Protein AF-A0A7R9MPM2-F1 (afdb_monomer)

Nearest PDB structures (foldseek):
  2uvk-assembly1_A  TM=5.785E-01  e=3.284E-01  Escherichia coli BL21
  4aez-assembly2_D  TM=4.861E-01  e=4.607E-01  Schizosaccharomyces pombe
  9dtg-assembly1_B  TM=5.559E-01  e=9.068E-01  Homo sapiens
  4aez-assembly1_A  TM=4.771E-01  e=9.068E-01  Schizosaccharomyces pombe
  6wb9-assembly1_1  TM=2.998E-01  e=2.772E-01  Saccharomyces cerevisiae W303

Sequence (172 aa):
LQGQGVQVLVGATLVAKNSLNIDISAKRVYWVDRETVNQLVSIGYDGSGRTLHLSSLSLFTDSPLSATHIFGDYIYWTDNRNDSILRVNMRDTSEAPAVEVVVQSGVDINAMNIYHKSVQPMATNKCVHHLCPQLRGNTRAVVYRSTHGMGITVCLRVSRRRSIDVQCFGKI

Organism: NCBI:txid334625

Mean predicted aligned error: 12.3 Å

pLDDT: mean 71.49, std 17.26, range [38.97, 93.94]

Solvent-accessible surface area (backbone atoms only — not comparable to full-atom values): 10559 Å² total; per-residue (Å²): 102,81,84,72,87,84,73,86,64,68,95,64,87,74,60,38,72,55,27,72,34,77,41,80,88,80,43,30,40,33,36,43,44,56,78,81,54,39,27,39,33,32,27,34,80,87,44,44,78,76,42,82,50,45,70,71,34,82,80,62,61,92,57,78,58,35,29,42,46,72,60,91,61,30,43,35,34,36,35,66,91,70,15,27,34,36,33,34,55,48,80,50,82,57,98,73,60,70,74,42,81,77,39,81,66,84,48,80,56,79,72,79,83,86,91,52,66,83,87,55,62,83,42,82,40,77,43,80,81,58,72,78,80,87,68,80,67,98,55,70,71,56,75,48,73,46,94,81,72,59,22,43,48,40,43,44,44,73,46,98,81,80,46,79,48,63,74,39,57,19,45,65

Radius of gyration: 19.45 Å; Cα contacts (8 Å, |Δi|>4): 310; chains: 1; bounding box: 51×45×38 Å

InterPro domains:
  IPR000033 LDLR class B repeat [SM00135] (7-50)
  IPR000033 LDLR class B repeat [SM00135] (54-95)
  IPR011042 Six-bladed beta-propeller, TolB-like [G3DSA:2.120.10.30] (1-153)

Foldseek 3Di:
DQPPPDDDLDPDDALFQQFWEAQPVVQKIWGQRPPPQRWIWIAHVVSDDIDTQDGNPPVPPPPSQWHWYDDDQKIWIADQVQRFIKIFGSNDPDPDTDIDTPDRHVDGDRDDDDDDCNSVDADPFPCPVCPPPVPPDDADADWADDPPQWTWGFGFGCDPVRDTRGRGTGTD

Secondary structure (DSSP, 8-state):
--S-S---S--S----TT--EEETTTTEEEEEETTTS-EEEEEETTS---EEEE---TTS-S-TT--EEEETTEEEEEETTTTEEEEEETT--SSSPPPEEEEE-SS---------GGGS-----TTTT---TT--SS----EE--TTS--EEEEEEE-TTS-EEEEEEEE-

Structure (mmCIF, N/CA/C/O backbone):
data_AF-A0A7R9MPM2-F1
#
_entry.id   AF-A0A7R9MPM2-F1
#
loop_
_atom_site.group_PDB
_atom_site.id
_atom_site.type_symbol
_atom_site.label_atom_id
_atom_site.label_alt_id
_atom_site.label_comp_id
_atom_site.label_asym_id
_atom_site.label_entity_id
_atom_site.label_seq_id
_atom_site.pdbx_PDB_ins_code
_atom_site.Cartn_x
_atom_site.Cartn_y
_atom_site.Cartn_z
_atom_site.occupancy
_atom_site.B_iso_or_equiv
_atom_site.auth_seq_id
_atom_site.auth_comp_id
_atom_site.auth_asym_id
_atom_site.auth_atom_id
_atom_site.pdbx_PDB_model_num
ATOM 1 N N . LEU A 1 1 ? -19.892 8.880 4.049 1.00 53.19 1 LEU A N 1
ATOM 2 C CA . LEU A 1 1 ? -18.977 9.468 5.054 1.00 53.19 1 LEU A CA 1
ATOM 3 C C . LEU A 1 1 ? -19.414 10.915 5.252 1.00 53.19 1 LEU A C 1
ATOM 5 O O . LEU A 1 1 ? -19.538 11.597 4.248 1.00 53.19 1 LEU A O 1
ATOM 9 N N . GLN A 1 2 ? -19.750 11.342 6.474 1.00 48.88 2 GLN A N 1
ATOM 10 C CA . GLN A 1 2 ? -20.229 12.713 6.761 1.00 48.88 2 GLN A CA 1
ATOM 11 C C . GLN A 1 2 ? -19.120 13.643 7.292 1.00 48.88 2 GLN A C 1
ATOM 13 O O . GLN A 1 2 ? -19.392 14.783 7.643 1.00 48.88 2 GLN A O 1
ATOM 18 N N . GLY A 1 3 ? -17.877 13.156 7.396 1.00 59.72 3 GLY A N 1
ATOM 19 C CA . GLY A 1 3 ? -16.748 13.939 7.917 1.00 59.72 3 GLY A CA 1
ATOM 20 C C . GLY A 1 3 ? -16.783 14.208 9.429 1.00 59.72 3 GLY A C 1
ATOM 21 O O . GLY A 1 3 ? -15.952 14.958 9.922 1.00 59.72 3 GLY A O 1
ATOM 22 N N . GLN A 1 4 ? -17.718 13.606 10.170 1.00 67.12 4 GLN A N 1
ATOM 23 C CA . GLN A 1 4 ? -17.776 13.658 11.635 1.00 67.12 4 GLN A CA 1
ATOM 24 C C . GLN A 1 4 ? -16.969 12.505 12.255 1.00 67.12 4 GLN A C 1
ATOM 26 O O . GLN A 1 4 ? -16.897 11.428 11.663 1.00 67.12 4 GLN A O 1
ATOM 31 N N . GLY A 1 5 ? -16.395 12.720 13.446 1.00 73.75 5 GLY A N 1
ATOM 32 C CA . GLY A 1 5 ? -15.632 11.692 14.172 1.00 73.75 5 GLY A CA 1
ATOM 33 C C . GLY A 1 5 ? -14.226 11.442 13.616 1.00 73.75 5 GLY A C 1
ATOM 34 O O . GLY A 1 5 ? -13.782 10.300 13.565 1.00 73.75 5 GLY A O 1
ATOM 35 N N . VAL A 1 6 ? -13.542 12.493 13.153 1.00 80.38 6 VAL A N 1
ATOM 36 C CA . VAL A 1 6 ? -12.158 12.395 12.666 1.00 80.38 6 VAL A CA 1
ATOM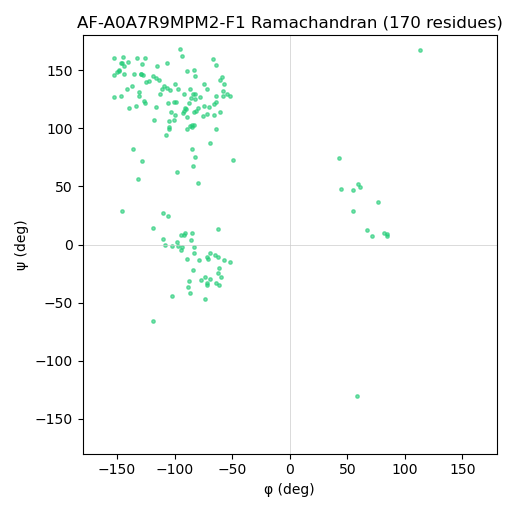 37 C C . VAL A 1 6 ? -11.231 11.995 13.814 1.00 80.38 6 VAL A C 1
ATOM 39 O O . VAL A 1 6 ? -11.217 12.635 14.862 1.00 80.38 6 VAL A O 1
ATOM 42 N N . GLN A 1 7 ? -10.441 10.952 13.580 1.00 84.25 7 GLN A N 1
ATOM 43 C CA . GLN A 1 7 ? -9.489 10.378 14.523 1.00 84.25 7 GLN A CA 1
ATOM 44 C C . GLN A 1 7 ? -8.099 10.338 13.885 1.00 84.25 7 GLN A C 1
ATOM 46 O O . GLN A 1 7 ? -7.955 10.001 12.708 1.00 84.25 7 GLN A O 1
ATOM 51 N N . VAL A 1 8 ? -7.070 10.643 14.676 1.00 84.56 8 VAL A N 1
ATOM 52 C CA . VAL A 1 8 ? -5.674 10.431 14.282 1.00 84.56 8 VAL A CA 1
ATOM 53 C C . VAL A 1 8 ? -5.336 8.955 14.484 1.00 84.56 8 VAL A C 1
ATOM 55 O O . VAL A 1 8 ? -5.383 8.462 15.606 1.00 84.56 8 VAL A O 1
ATOM 58 N N . LEU A 1 9 ? -5.006 8.250 13.398 1.00 83.56 9 LEU A N 1
ATOM 59 C CA . LEU A 1 9 ? -4.564 6.847 13.453 1.00 83.56 9 LEU A CA 1
ATOM 60 C C . LEU A 1 9 ? -3.053 6.715 13.664 1.00 83.56 9 LEU A C 1
ATOM 62 O O . LEU A 1 9 ? -2.594 5.759 14.278 1.00 83.56 9 LEU A O 1
ATOM 66 N N . VAL A 1 10 ? -2.276 7.675 13.160 1.00 81.00 10 VAL A N 1
ATOM 67 C CA . VAL A 1 10 ? -0.818 7.716 13.298 1.00 81.00 10 VAL A CA 1
ATOM 68 C C . VAL A 1 10 ? -0.415 9.162 13.566 1.00 81.00 10 VAL A C 1
ATOM 70 O O . VAL A 1 10 ? -0.678 10.035 12.745 1.00 81.00 10 VAL A O 1
ATOM 73 N N . GLY A 1 11 ? 0.186 9.418 14.732 1.00 70.31 11 GLY A N 1
ATOM 74 C CA . GLY A 1 11 ? 0.595 10.759 15.179 1.00 70.31 11 GLY A CA 1
ATOM 75 C C . GLY A 1 11 ? 2.021 11.168 14.790 1.00 70.31 11 GLY A C 1
ATOM 76 O O . GLY A 1 11 ? 2.520 12.160 15.309 1.00 70.31 11 GLY A O 1
ATOM 77 N N . ALA A 1 12 ? 2.689 10.394 13.932 1.00 66.88 12 ALA A N 1
ATOM 78 C CA . ALA A 1 12 ? 4.048 10.665 13.458 1.00 66.88 12 ALA A CA 1
ATOM 79 C C . ALA A 1 12 ? 4.044 11.449 12.134 1.00 66.88 12 ALA A C 1
ATOM 81 O O . ALA A 1 12 ? 3.036 11.475 11.419 1.00 66.88 12 ALA A O 1
ATOM 82 N N . THR A 1 13 ? 5.180 12.061 11.789 1.00 62.38 13 THR A N 1
ATOM 83 C CA . THR A 1 13 ? 5.371 12.786 10.526 1.00 62.38 13 THR A CA 1
ATOM 84 C C . THR A 1 13 ? 5.400 11.810 9.352 1.00 62.38 13 THR A C 1
ATOM 86 O O . THR A 1 13 ? 6.441 11.349 8.906 1.00 62.38 13 THR A O 1
ATOM 89 N N . LEU A 1 14 ? 4.231 11.492 8.804 1.00 64.38 14 LEU A N 1
ATOM 90 C CA . LEU A 1 14 ? 4.151 10.625 7.635 1.00 64.38 14 LEU A CA 1
ATOM 91 C C . LEU A 1 14 ? 4.569 11.378 6.367 1.00 64.38 14 LEU A C 1
ATOM 93 O O . LEU A 1 14 ? 3.817 12.197 5.833 1.00 64.38 14 LEU A O 1
ATOM 97 N N . VAL A 1 15 ? 5.721 11.016 5.801 1.00 62.03 15 VAL A N 1
ATOM 98 C CA . VAL A 1 15 ? 6.114 11.396 4.431 1.00 62.03 15 VAL A CA 1
ATOM 99 C C . VAL A 1 15 ? 5.414 10.466 3.420 1.00 62.03 15 VAL A C 1
ATOM 101 O O . VAL A 1 15 ? 6.035 9.811 2.591 1.00 62.03 15 VAL A O 1
ATOM 104 N N . ALA A 1 16 ? 4.085 10.358 3.526 1.00 57.50 16 ALA A N 1
ATOM 105 C CA . ALA A 1 16 ? 3.254 9.389 2.799 1.00 57.50 16 ALA A CA 1
ATOM 106 C C . ALA A 1 16 ? 2.438 10.017 1.654 1.00 57.50 16 ALA A C 1
ATOM 108 O O . ALA A 1 16 ? 1.382 9.502 1.272 1.00 57.50 16 ALA A O 1
ATOM 109 N N . LYS A 1 17 ? 2.882 11.156 1.102 1.00 54.84 17 LYS A N 1
ATOM 110 C CA . LYS A 1 17 ? 2.212 11.750 -0.063 1.00 54.84 17 LYS A CA 1
ATOM 111 C C . LYS A 1 17 ? 2.282 10.722 -1.203 1.00 54.84 17 LYS A C 1
ATOM 113 O O . LYS A 1 17 ? 3.370 10.395 -1.652 1.00 54.84 17 LYS A O 1
ATOM 118 N N . ASN A 1 1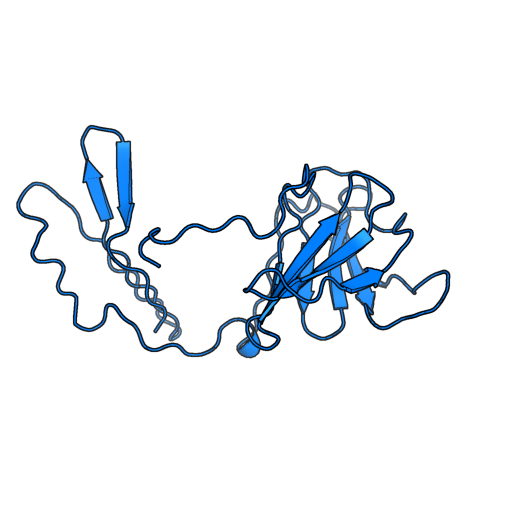8 ? 1.126 10.192 -1.611 1.00 63.62 18 ASN A N 1
ATOM 119 C CA . ASN A 1 18 ? 0.922 9.199 -2.685 1.00 63.62 18 ASN A CA 1
ATOM 120 C C . ASN A 1 18 ? 1.099 7.705 -2.328 1.00 63.62 18 ASN A C 1
ATOM 122 O O . ASN A 1 18 ? 0.998 6.864 -3.223 1.00 63.62 18 ASN A O 1
ATOM 126 N N . SER A 1 19 ? 1.282 7.341 -1.047 1.00 70.44 19 SER A N 1
ATOM 127 C CA . SER A 1 19 ? 1.482 5.932 -0.646 1.00 70.44 19 SER A CA 1
ATOM 128 C C . SER A 1 19 ? 0.337 5.268 0.139 1.00 70.44 19 SER A C 1
ATOM 130 O O . SER A 1 19 ? 0.478 4.122 0.558 1.00 70.44 19 SER A O 1
ATOM 132 N N . LEU A 1 20 ? -0.803 5.943 0.343 1.00 85.56 20 LEU A N 1
ATOM 133 C CA . LEU A 1 20 ? -1.885 5.430 1.194 1.00 85.56 20 LEU A CA 1
ATOM 134 C C . LEU A 1 20 ? -2.803 4.436 0.466 1.00 85.56 20 LEU A C 1
ATOM 136 O O . LEU A 1 20 ? -3.421 4.766 -0.544 1.00 85.56 20 LEU A O 1
ATOM 140 N N . ASN A 1 21 ? -2.958 3.250 1.047 1.00 87.56 21 A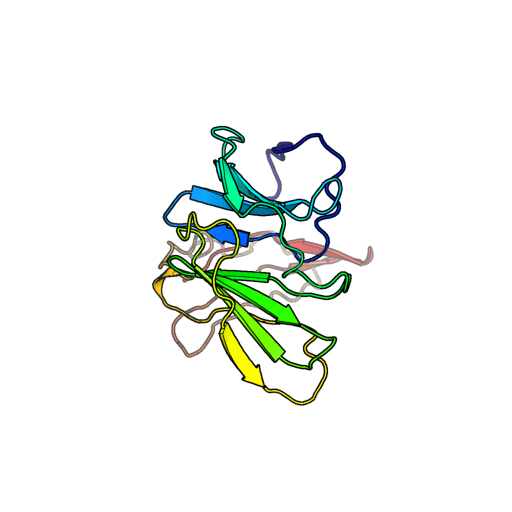SN A N 1
ATOM 141 C CA . ASN A 1 21 ? -3.757 2.151 0.520 1.00 87.56 21 ASN A CA 1
ATOM 142 C C . ASN A 1 21 ? -4.727 1.601 1.561 1.00 87.56 21 ASN A C 1
ATOM 144 O O . ASN A 1 21 ? -4.433 1.580 2.754 1.00 87.56 21 ASN A O 1
ATOM 148 N N . ILE A 1 22 ? -5.894 1.142 1.111 1.00 89.12 22 ILE A N 1
ATOM 149 C CA . ILE A 1 22 ? -6.958 0.641 1.984 1.00 89.12 22 ILE A CA 1
ATOM 150 C C . ILE A 1 22 ? -7.347 -0.763 1.535 1.00 89.12 22 ILE A C 1
ATOM 152 O O . ILE A 1 22 ? -7.811 -0.950 0.412 1.00 89.12 22 ILE A O 1
ATOM 156 N N . ASP A 1 23 ? -7.234 -1.727 2.443 1.00 8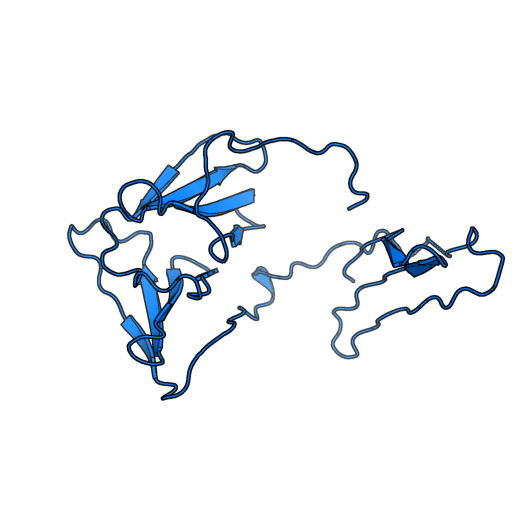7.31 23 ASP A N 1
ATOM 157 C CA . ASP A 1 23 ? -7.821 -3.053 2.285 1.00 87.31 23 ASP A CA 1
ATOM 158 C C . ASP A 1 23 ? -9.128 -3.115 3.080 1.00 87.31 23 ASP A C 1
ATOM 160 O O . ASP A 1 23 ? -9.140 -3.058 4.314 1.00 87.31 23 ASP A O 1
ATOM 164 N N . ILE A 1 24 ? -10.244 -3.198 2.355 1.00 85.25 24 ILE A N 1
ATOM 165 C CA . ILE A 1 24 ? -11.592 -3.264 2.931 1.00 85.25 24 ILE A CA 1
ATOM 166 C C . ILE A 1 24 ? -11.839 -4.626 3.590 1.00 85.25 24 ILE A C 1
ATOM 168 O O . ILE A 1 24 ? -12.522 -4.698 4.611 1.00 85.25 24 ILE A O 1
ATOM 172 N N . SER A 1 25 ? -11.279 -5.697 3.025 1.00 84.12 25 SER A N 1
ATOM 173 C CA . SER A 1 25 ? -11.480 -7.064 3.504 1.00 84.12 25 SER A CA 1
ATOM 174 C C . SER A 1 25 ? -10.723 -7.315 4.806 1.00 84.12 25 SER A C 1
ATOM 176 O O . SER A 1 25 ? -11.316 -7.776 5.781 1.00 84.12 25 SER A O 1
ATOM 178 N N . ALA A 1 26 ? -9.453 -6.908 4.862 1.00 87.19 26 ALA A N 1
ATOM 179 C CA . ALA A 1 26 ? -8.626 -7.013 6.059 1.00 87.19 26 ALA A CA 1
ATOM 180 C C . ALA A 1 26 ? -8.918 -5.911 7.094 1.00 87.19 26 ALA A C 1
ATOM 182 O O . ALA A 1 26 ? -8.478 -6.023 8.236 1.00 87.19 26 ALA A O 1
ATOM 183 N N . LYS A 1 27 ? -9.651 -4.849 6.716 1.00 90.81 27 LYS A N 1
ATOM 184 C CA . LYS A 1 27 ? -9.874 -3.628 7.518 1.00 90.81 27 LYS A CA 1
ATOM 185 C C . LYS A 1 27 ? -8.564 -2.972 7.957 1.00 90.81 27 LYS A C 1
ATOM 187 O O . LYS A 1 27 ? -8.379 -2.618 9.126 1.00 90.81 27 LYS A O 1
ATOM 192 N N . ARG A 1 28 ? -7.645 -2.824 7.002 1.00 92.06 28 ARG A N 1
ATOM 193 C CA . ARG A 1 28 ? -6.307 -2.278 7.241 1.00 92.06 28 ARG A CA 1
ATOM 194 C C . ARG A 1 28 ? -5.974 -1.143 6.292 1.00 92.06 28 ARG A C 1
ATOM 196 O O . ARG A 1 28 ? -6.385 -1.133 5.132 1.00 92.06 28 ARG A O 1
ATOM 203 N N . VAL A 1 29 ? -5.221 -0.185 6.811 1.00 91.38 29 VAL A N 1
ATOM 204 C CA . VAL A 1 29 ? -4.610 0.903 6.052 1.00 91.38 29 VAL A CA 1
ATOM 205 C C . VAL A 1 29 ? -3.133 0.585 5.906 1.00 91.38 29 VAL A C 1
ATOM 207 O O . VAL A 1 29 ? -2.486 0.229 6.886 1.00 91.38 29 VAL A O 1
ATOM 210 N N . TYR A 1 30 ? -2.612 0.712 4.696 1.00 89.38 30 TYR A N 1
ATOM 211 C CA . TYR A 1 30 ? -1.222 0.457 4.353 1.00 89.38 30 TYR A CA 1
ATOM 212 C C . TYR A 1 30 ? -0.582 1.731 3.821 1.00 89.38 30 TYR A C 1
ATOM 214 O O . TYR A 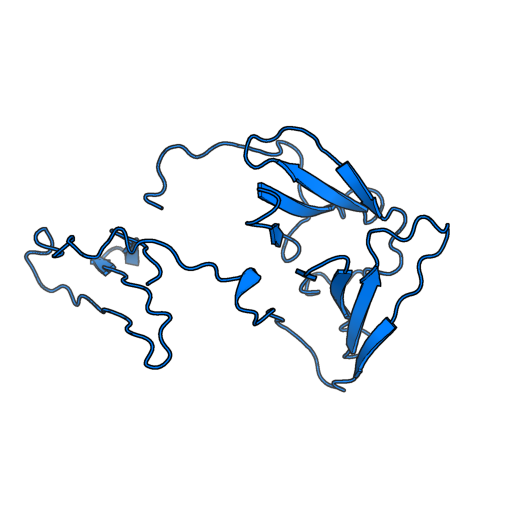1 30 ? -1.239 2.519 3.140 1.00 89.38 30 TYR A O 1
ATOM 222 N N . TRP A 1 31 ? 0.696 1.927 4.114 1.00 86.06 31 TRP A N 1
ATOM 223 C CA . TRP A 1 31 ? 1.476 3.009 3.531 1.00 86.06 31 TRP A CA 1
ATOM 224 C C . TRP A 1 31 ? 2.955 2.658 3.479 1.00 86.06 31 TRP A C 1
ATOM 226 O O . TRP A 1 31 ? 3.435 1.780 4.197 1.00 86.06 31 TRP A O 1
ATOM 236 N N . VAL A 1 32 ? 3.673 3.377 2.621 1.00 81.88 32 VAL A N 1
ATOM 237 C CA . VAL A 1 32 ? 5.135 3.362 2.612 1.00 81.88 32 VAL A CA 1
ATOM 238 C C . VAL A 1 32 ? 5.627 4.475 3.530 1.00 81.88 32 VAL A C 1
ATOM 240 O O . VAL A 1 32 ? 5.341 5.649 3.284 1.00 81.88 32 VAL A O 1
ATOM 243 N N . ASP A 1 33 ? 6.331 4.095 4.590 1.00 78.94 33 ASP A N 1
ATOM 244 C CA . ASP A 1 33 ? 6.968 4.980 5.561 1.00 78.94 33 ASP A CA 1
ATOM 245 C C . ASP A 1 33 ? 8.365 5.373 5.058 1.00 78.94 33 ASP A C 1
ATOM 247 O O . ASP A 1 33 ? 9.303 4.571 5.089 1.00 78.94 33 ASP A O 1
ATOM 251 N N . ARG A 1 34 ? 8.471 6.594 4.518 1.00 70.50 34 ARG A N 1
ATOM 252 C CA . ARG A 1 34 ? 9.685 7.123 3.873 1.00 70.50 34 ARG A CA 1
ATOM 253 C C . ARG A 1 34 ? 10.594 7.923 4.816 1.00 70.50 34 ARG A C 1
ATOM 255 O O . ARG A 1 34 ? 11.636 8.388 4.376 1.00 70.50 34 ARG A O 1
ATOM 262 N N . GLU A 1 35 ? 10.220 8.116 6.084 1.00 63.62 35 GLU A N 1
ATOM 263 C CA . GLU A 1 35 ? 11.017 8.929 7.024 1.00 63.62 35 GLU A CA 1
ATOM 264 C C . GLU A 1 35 ? 12.301 8.209 7.473 1.00 63.62 35 GLU A C 1
ATOM 266 O O . GLU A 1 35 ? 13.296 8.857 7.784 1.00 63.62 35 GLU A O 1
ATOM 271 N N . THR A 1 36 ? 12.300 6.872 7.486 1.00 60.28 36 THR A N 1
ATOM 272 C CA . THR A 1 36 ? 13.386 6.075 8.080 1.00 60.28 36 THR A CA 1
ATOM 273 C C . THR A 1 36 ? 14.099 5.165 7.078 1.00 60.28 36 THR A C 1
ATOM 275 O O . THR A 1 36 ? 15.282 5.360 6.823 1.00 60.28 36 THR A O 1
ATOM 278 N N . VAL A 1 37 ? 13.419 4.153 6.520 1.00 60.16 37 VAL A N 1
ATOM 279 C CA . VAL A 1 37 ? 14.070 3.091 5.714 1.00 60.16 37 VAL A CA 1
ATOM 280 C C . VAL A 1 37 ? 13.188 2.594 4.554 1.00 60.16 37 VAL A C 1
ATOM 282 O O . VAL A 1 37 ? 13.277 1.426 4.183 1.00 60.16 37 VAL A O 1
ATOM 285 N N . ASN A 1 38 ? 12.301 3.442 4.011 1.00 74.94 38 ASN A N 1
ATOM 286 C CA . ASN A 1 38 ? 11.281 3.063 3.017 1.00 74.94 38 ASN A CA 1
ATOM 287 C C . ASN A 1 38 ? 10.613 1.730 3.394 1.00 74.94 38 ASN A C 1
ATOM 289 O O . ASN A 1 38 ? 10.932 0.688 2.835 1.00 74.94 38 ASN A O 1
ATOM 293 N N . GLN A 1 39 ? 9.733 1.734 4.392 1.00 81.31 39 GLN A N 1
ATOM 294 C CA . GLN A 1 39 ? 9.113 0.507 4.903 1.00 81.31 39 GLN A CA 1
ATOM 295 C C . GLN A 1 39 ? 7.657 0.399 4.475 1.00 81.31 39 GLN A C 1
ATOM 297 O O . GLN A 1 39 ? 6.901 1.358 4.620 1.00 81.31 39 GLN A O 1
ATOM 302 N N . LEU A 1 40 ? 7.228 -0.776 4.011 1.00 86.44 40 LEU A N 1
ATOM 303 C CA . LEU A 1 40 ? 5.805 -1.037 3.819 1.00 86.44 40 LEU A CA 1
ATOM 304 C C . LEU A 1 40 ? 5.196 -1.463 5.149 1.00 86.44 40 LEU A C 1
ATOM 306 O O . LEU A 1 40 ? 5.494 -2.539 5.672 1.00 86.44 40 LEU A O 1
ATOM 310 N N . VAL A 1 41 ? 4.314 -0.627 5.677 1.00 88.44 41 VAL A N 1
ATOM 311 C CA . VAL A 1 41 ? 3.670 -0.841 6.969 1.00 88.44 41 VAL A CA 1
ATOM 312 C C . VAL A 1 41 ? 2.158 -0.780 6.836 1.00 88.44 41 VAL A C 1
ATOM 314 O O . VAL A 1 41 ? 1.606 -0.262 5.866 1.00 88.44 41 VAL A O 1
ATOM 317 N N . SER A 1 42 ? 1.473 -1.337 7.827 1.00 91.81 42 SER A N 1
ATOM 318 C CA . SER A 1 42 ? 0.017 -1.300 7.898 1.00 91.81 42 SER A CA 1
ATOM 319 C C . SER A 1 42 ? -0.488 -1.183 9.321 1.00 91.81 42 SER A C 1
ATOM 321 O O . SER A 1 42 ? 0.227 -1.531 10.258 1.00 91.81 42 SER A O 1
ATOM 323 N N . ILE A 1 43 ? -1.738 -0.760 9.470 1.00 93.31 43 ILE A N 1
ATOM 324 C CA . ILE A 1 43 ? -2.438 -0.645 10.748 1.00 93.31 43 ILE A CA 1
ATOM 325 C C . ILE A 1 43 ? -3.924 -0.970 10.569 1.00 93.31 43 ILE A C 1
ATOM 327 O O . ILE A 1 43 ? -4.453 -0.859 9.461 1.00 93.31 43 ILE A O 1
ATOM 331 N N . GLY A 1 44 ? -4.600 -1.389 11.636 1.00 93.94 44 GLY A N 1
ATOM 332 C CA . GLY A 1 44 ? -6.053 -1.548 11.653 1.00 93.94 44 GLY A CA 1
ATOM 333 C C . GLY A 1 44 ? -6.782 -0.207 11.533 1.00 93.94 44 GLY A C 1
ATOM 334 O O . GLY A 1 44 ? -6.225 0.850 11.822 1.00 93.94 44 GLY A O 1
ATOM 335 N N . TYR A 1 45 ? -8.050 -0.226 11.116 1.00 91.25 45 TYR A N 1
ATOM 336 C CA . TYR A 1 45 ? -8.880 0.992 11.036 1.00 91.25 45 TYR A CA 1
ATOM 337 C C . TYR A 1 45 ? -9.103 1.690 12.385 1.00 91.25 45 TYR A C 1
ATOM 339 O O . TYR A 1 45 ? -9.455 2.865 12.417 1.00 91.25 45 TYR A O 1
ATOM 347 N N . ASP A 1 46 ? -8.912 0.969 13.483 1.00 89.31 46 ASP A N 1
ATOM 348 C CA . ASP A 1 46 ? -8.932 1.467 14.857 1.00 89.31 46 ASP A CA 1
ATOM 349 C C . ASP A 1 46 ? -7.588 2.078 15.296 1.00 89.31 46 ASP A C 1
ATOM 351 O O . ASP A 1 46 ? -7.503 2.662 16.374 1.00 89.31 46 ASP A O 1
ATOM 355 N N . GLY A 1 47 ? -6.544 1.964 14.470 1.00 88.62 47 GLY A N 1
ATOM 356 C CA . GLY A 1 47 ? -5.182 2.376 14.797 1.00 88.62 47 GLY A CA 1
ATOM 357 C C . GLY A 1 47 ? -4.382 1.314 15.557 1.00 88.62 47 GLY A C 1
ATOM 358 O O . GLY A 1 47 ? -3.281 1.606 16.015 1.00 88.62 47 GLY A O 1
ATOM 359 N N . SER A 1 48 ? -4.887 0.085 15.697 1.00 90.44 48 SER A N 1
ATOM 360 C CA . SER A 1 48 ? -4.179 -0.996 16.387 1.00 90.44 48 SER A CA 1
ATOM 361 C C . SER A 1 48 ? -3.389 -1.898 15.431 1.00 90.44 48 SER A C 1
ATOM 363 O O . SER A 1 48 ? -3.516 -1.836 14.205 1.00 90.44 48 SER A O 1
ATOM 365 N N . GLY A 1 49 ? -2.534 -2.752 16.003 1.00 92.94 49 GLY A N 1
ATOM 366 C CA . GLY A 1 49 ? -1.874 -3.833 15.273 1.00 92.94 49 GLY A CA 1
ATOM 367 C C . GLY A 1 49 ? -0.982 -3.354 14.131 1.00 92.94 49 GLY A C 1
ATOM 368 O O . GLY A 1 49 ? -1.126 -3.853 13.017 1.00 92.94 49 GLY A O 1
ATOM 369 N N . ARG A 1 50 ? -0.090 -2.383 14.380 1.00 91.06 50 ARG A N 1
ATOM 370 C CA . ARG A 1 50 ? 0.901 -1.950 13.384 1.00 91.06 50 ARG A CA 1
ATOM 371 C C . ARG A 1 50 ? 1.771 -3.142 12.965 1.00 91.06 50 ARG A C 1
ATOM 373 O O . ARG A 1 50 ? 2.333 -3.822 13.817 1.00 91.06 50 ARG A O 1
ATOM 380 N N . THR A 1 51 ? 1.892 -3.382 11.663 1.00 91.31 51 THR A N 1
ATOM 381 C CA . THR A 1 51 ? 2.645 -4.515 11.099 1.00 91.31 51 THR A CA 1
ATOM 382 C C . THR A 1 51 ? 3.579 -4.028 10.004 1.00 91.31 51 THR A C 1
ATOM 384 O O . THR A 1 51 ? 3.141 -3.299 9.112 1.00 91.31 51 THR A O 1
ATOM 387 N N . LEU A 1 52 ? 4.840 -4.448 10.079 1.00 88.88 52 LEU A N 1
ATOM 388 C CA . LEU A 1 52 ? 5.842 -4.298 9.029 1.00 88.88 52 LEU A CA 1
ATOM 389 C C . LEU A 1 52 ? 5.720 -5.478 8.060 1.00 88.88 52 LEU A C 1
ATOM 391 O O . LEU A 1 52 ? 5.743 -6.622 8.504 1.00 88.88 52 LEU A O 1
ATOM 395 N N . HIS A 1 53 ? 5.571 -5.193 6.768 1.00 87.69 53 HIS A N 1
ATOM 396 C CA . HIS A 1 53 ? 5.481 -6.216 5.718 1.00 87.69 53 HIS A CA 1
ATOM 397 C C . HIS A 1 53 ? 6.790 -6.360 4.959 1.00 87.69 53 HIS A C 1
ATOM 399 O O . HIS A 1 53 ? 7.247 -7.469 4.734 1.00 87.69 53 HIS A O 1
ATOM 405 N N . LEU A 1 54 ? 7.407 -5.237 4.593 1.00 84.69 54 LEU A N 1
ATOM 406 C CA . LEU A 1 54 ? 8.667 -5.220 3.857 1.00 84.69 54 LEU A CA 1
ATOM 407 C C . LEU A 1 54 ? 9.590 -4.152 4.442 1.00 84.69 54 LEU A C 1
ATOM 409 O O . LEU A 1 54 ? 9.158 -3.028 4.725 1.00 84.69 54 LEU A O 1
ATOM 413 N N . SER A 1 55 ? 10.860 -4.511 4.597 1.00 77.94 55 SER A N 1
ATOM 414 C CA . SER A 1 55 ? 11.941 -3.645 5.068 1.00 77.94 55 SER A CA 1
ATOM 415 C C . SER A 1 55 ? 12.987 -3.434 3.980 1.00 77.94 55 SER A C 1
ATOM 417 O O . SER A 1 55 ? 13.182 -4.310 3.145 1.00 77.94 55 SER A O 1
ATOM 419 N N . SER A 1 56 ? 13.709 -2.310 4.038 1.00 65.00 56 SER A N 1
ATOM 420 C CA . SER A 1 56 ? 14.825 -2.016 3.130 1.00 65.00 56 SER A CA 1
ATOM 421 C C . SER A 1 56 ? 14.411 -1.997 1.656 1.00 65.00 56 SER A C 1
ATOM 423 O O . SER A 1 56 ? 15.021 -2.632 0.796 1.00 65.00 56 SER A O 1
ATOM 425 N N . LEU A 1 57 ? 13.365 -1.230 1.351 1.00 62.09 57 LEU A N 1
ATOM 426 C CA . LEU A 1 57 ? 12.870 -1.081 -0.011 1.00 62.09 57 LEU A CA 1
ATOM 427 C C . LEU A 1 57 ? 13.672 -0.009 -0.755 1.00 62.09 57 LEU A C 1
ATOM 429 O O . LEU A 1 57 ? 13.122 1.012 -1.167 1.00 62.09 57 LEU A O 1
ATOM 433 N N . SER A 1 58 ? 14.950 -0.284 -1.030 1.00 60.31 58 SER A N 1
ATOM 434 C CA . SER A 1 58 ? 15.661 0.359 -2.155 1.00 60.31 58 SER A CA 1
ATOM 435 C C . SER A 1 58 ? 14.885 0.224 -3.484 1.00 60.31 58 SER A C 1
ATOM 437 O O . SER A 1 58 ? 15.145 0.942 -4.444 1.00 60.31 58 SER A O 1
ATOM 439 N N . LEU A 1 59 ? 13.897 -0.678 -3.498 1.00 59.75 59 LEU A N 1
ATOM 440 C CA . LEU A 1 59 ? 12.881 -0.936 -4.513 1.00 59.75 59 LEU A CA 1
ATOM 441 C C . LEU A 1 59 ? 11.897 0.225 -4.747 1.00 59.75 59 LEU A C 1
ATOM 443 O O . LEU A 1 59 ? 11.440 0.417 -5.874 1.00 59.75 59 LEU A O 1
ATOM 447 N N . PHE A 1 60 ? 11.555 1.001 -3.712 1.00 63.31 60 PHE A N 1
ATOM 448 C CA . PHE A 1 60 ? 10.742 2.203 -3.889 1.00 63.31 60 PHE A CA 1
ATOM 449 C C . PHE A 1 60 ? 11.669 3.332 -4.308 1.00 63.31 60 PHE A C 1
ATOM 451 O O . PHE A 1 60 ? 12.406 3.878 -3.489 1.00 63.31 60 PHE A O 1
ATOM 458 N N . THR A 1 61 ? 11.652 3.666 -5.597 1.00 56.59 61 THR A N 1
ATOM 459 C CA . THR A 1 61 ? 12.459 4.771 -6.100 1.00 56.59 61 THR A CA 1
ATOM 460 C C . THR A 1 61 ? 12.044 6.064 -5.397 1.00 56.59 61 THR A C 1
ATOM 462 O O . THR A 1 61 ? 10.863 6.296 -5.133 1.00 56.59 61 THR A O 1
ATOM 465 N N . ASP A 1 62 ? 13.019 6.925 -5.084 1.00 57.25 62 ASP A N 1
ATOM 466 C CA . ASP A 1 62 ? 12.827 8.193 -4.354 1.00 57.25 62 ASP A CA 1
ATOM 467 C C . ASP A 1 62 ? 11.934 9.212 -5.085 1.00 57.25 62 ASP A C 1
ATOM 469 O O . ASP A 1 62 ? 11.909 10.391 -4.733 1.00 57.25 62 ASP A O 1
ATOM 473 N N . SER A 1 63 ? 11.207 8.801 -6.127 1.00 58.56 63 SER A N 1
ATOM 474 C CA . SER A 1 63 ? 10.272 9.676 -6.804 1.00 58.56 63 SER A CA 1
ATOM 475 C C . SER A 1 63 ? 9.133 10.040 -5.838 1.00 58.56 63 SER A C 1
ATOM 477 O O . SER A 1 63 ? 8.396 9.169 -5.351 1.00 58.56 63 SER A O 1
ATOM 479 N N . PRO A 1 64 ? 8.929 11.336 -5.550 1.00 53.53 64 PRO A N 1
ATOM 480 C CA . PRO A 1 64 ? 7.797 11.802 -4.750 1.00 53.53 64 PRO A CA 1
ATOM 481 C C . PRO A 1 64 ? 6.446 11.551 -5.443 1.00 53.53 64 PRO A C 1
ATOM 483 O O . PRO A 1 64 ? 5.396 11.720 -4.825 1.00 53.53 64 PRO A O 1
ATOM 486 N N . LEU A 1 65 ? 6.461 11.140 -6.716 1.00 55.00 65 LEU A N 1
ATOM 487 C CA . LEU A 1 65 ? 5.285 10.910 -7.551 1.00 55.00 65 LEU A CA 1
ATOM 488 C C . LEU A 1 65 ? 4.920 9.430 -7.710 1.00 55.00 65 LEU A C 1
ATOM 490 O O . LEU A 1 65 ? 3.923 9.143 -8.366 1.00 55.00 65 LEU A O 1
ATOM 494 N N . SER A 1 66 ? 5.679 8.494 -7.125 1.00 68.25 66 SER A N 1
ATOM 495 C CA . SER A 1 66 ? 5.361 7.072 -7.277 1.00 68.25 66 SER A CA 1
ATOM 496 C C . SER A 1 66 ? 4.029 6.731 -6.617 1.00 68.25 66 SER A C 1
ATOM 498 O O . SER A 1 66 ? 3.907 6.763 -5.388 1.00 68.25 66 SER A O 1
ATOM 500 N N . ALA A 1 67 ? 3.033 6.396 -7.436 1.00 78.44 67 ALA A N 1
ATOM 501 C CA . ALA A 1 67 ? 1.750 5.899 -6.969 1.00 78.44 67 ALA A CA 1
ATOM 502 C C . ALA A 1 67 ? 1.921 4.4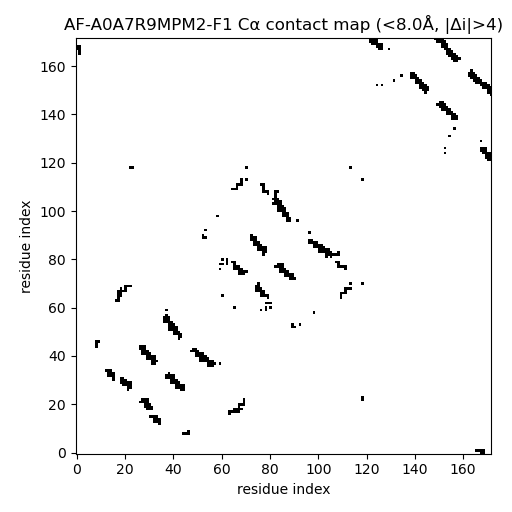52 -6.508 1.00 78.44 67 ALA A C 1
ATOM 504 O O . ALA A 1 67 ? 2.581 3.667 -7.186 1.00 78.44 67 ALA A O 1
ATOM 505 N N . THR A 1 68 ? 1.312 4.082 -5.381 1.00 84.94 68 THR A N 1
ATOM 506 C CA . THR A 1 68 ? 1.369 2.704 -4.866 1.00 84.94 68 THR A CA 1
ATOM 507 C C . THR A 1 68 ? -0.028 2.126 -4.718 1.00 84.94 68 THR A C 1
ATOM 509 O O . THR A 1 68 ? -0.933 2.831 -4.269 1.00 84.94 68 THR A O 1
ATOM 512 N N . HIS A 1 69 ? -0.200 0.846 -5.045 1.00 89.12 69 HIS A N 1
ATOM 513 C CA . HIS A 1 69 ? -1.436 0.114 -4.802 1.00 89.12 69 HIS A CA 1
ATOM 514 C C . HIS A 1 69 ? -1.210 -1.273 -4.230 1.00 89.12 69 HIS A C 1
ATOM 516 O O . HIS A 1 69 ? -0.250 -1.941 -4.587 1.00 89.12 69 HIS A O 1
ATOM 522 N N . ILE A 1 70 ? -2.126 -1.732 -3.381 1.00 89.44 70 ILE A N 1
ATOM 523 C CA . ILE A 1 70 ? -2.103 -3.092 -2.837 1.00 89.44 70 ILE A CA 1
ATOM 524 C C . ILE A 1 70 ? -3.267 -3.891 -3.401 1.00 89.44 70 ILE A C 1
ATOM 526 O O . ILE A 1 70 ? -4.405 -3.418 -3.421 1.00 89.44 70 ILE A O 1
ATOM 530 N N . PHE A 1 71 ? -2.978 -5.112 -3.843 1.00 90.00 71 PHE A N 1
ATOM 531 C CA . PHE A 1 71 ? -3.996 -6.068 -4.255 1.00 90.00 71 PHE A CA 1
ATOM 532 C C . PHE A 1 71 ? -3.514 -7.502 -4.079 1.00 90.00 71 PHE A C 1
ATOM 534 O O . PHE A 1 71 ? -2.467 -7.892 -4.601 1.00 90.00 71 PHE A O 1
ATOM 541 N N . GLY A 1 72 ? -4.319 -8.292 -3.367 1.00 89.94 72 GLY A N 1
ATOM 542 C CA . GLY A 1 72 ? -3.918 -9.626 -2.941 1.00 89.94 72 GLY A CA 1
ATOM 543 C C . GLY A 1 72 ? -2.653 -9.546 -2.090 1.00 89.94 72 GLY A C 1
ATOM 544 O O . GLY A 1 72 ? -2.563 -8.723 -1.182 1.00 89.94 72 GLY A O 1
ATOM 545 N N . ASP A 1 73 ? -1.666 -10.364 -2.437 1.00 91.56 73 ASP A N 1
ATOM 546 C CA . ASP A 1 73 ? -0.402 -10.459 -1.700 1.00 91.56 73 ASP A CA 1
ATOM 547 C C . ASP A 1 73 ? 0.687 -9.533 -2.240 1.00 91.56 73 ASP A C 1
ATOM 549 O O . ASP A 1 73 ? 1.830 -9.613 -1.807 1.00 91.56 73 ASP A O 1
ATOM 553 N N . TYR A 1 74 ? 0.348 -8.644 -3.173 1.00 91.75 74 TYR A N 1
ATOM 554 C CA . TYR A 1 74 ? 1.317 -7.794 -3.849 1.00 91.75 74 TYR A CA 1
ATOM 555 C C . TYR A 1 74 ? 1.086 -6.319 -3.551 1.00 91.75 74 TYR A C 1
ATOM 557 O O . TYR A 1 74 ? -0.052 -5.838 -3.508 1.00 91.75 74 TYR A O 1
ATOM 565 N N . ILE A 1 75 ? 2.196 -5.595 -3.437 1.00 89.88 75 ILE A N 1
ATOM 566 C CA . ILE A 1 75 ? 2.224 -4.150 -3.623 1.00 89.88 75 ILE A CA 1
ATOM 567 C C . ILE A 1 75 ? 2.738 -3.849 -5.027 1.00 89.88 75 ILE A C 1
ATOM 569 O O . ILE A 1 75 ? 3.683 -4.471 -5.505 1.00 89.88 75 ILE A O 1
ATOM 573 N N . TYR A 1 76 ? 2.090 -2.888 -5.666 1.00 90.06 76 TYR A N 1
ATOM 574 C CA . TYR A 1 76 ? 2.388 -2.356 -6.982 1.00 90.06 76 TYR A CA 1
ATOM 575 C C . TYR A 1 76 ? 2.835 -0.913 -6.815 1.00 90.06 76 TYR A C 1
ATOM 577 O O . TYR A 1 76 ? 2.245 -0.185 -6.011 1.00 90.06 76 TYR A O 1
ATOM 585 N N . TRP A 1 77 ? 3.817 -0.465 -7.586 1.00 87.44 77 TRP A N 1
ATOM 586 C CA . TRP A 1 77 ? 4.187 0.945 -7.625 1.00 87.44 77 TRP A CA 1
ATOM 587 C C . TRP A 1 77 ? 4.659 1.383 -8.999 1.00 87.44 77 TRP A C 1
ATOM 589 O O . TRP A 1 77 ? 5.105 0.572 -9.808 1.00 87.44 77 TRP A O 1
ATOM 599 N N . THR A 1 78 ? 4.546 2.682 -9.256 1.00 86.44 78 THR A N 1
ATOM 600 C CA . THR A 1 78 ? 5.117 3.290 -10.453 1.00 86.44 78 THR A CA 1
ATOM 601 C C . THR A 1 78 ? 6.589 3.617 -10.221 1.00 86.44 78 THR A C 1
ATOM 603 O O . THR A 1 78 ? 6.959 4.250 -9.227 1.00 86.44 78 THR A O 1
ATOM 606 N N . ASP A 1 79 ? 7.437 3.182 -11.145 1.00 84.19 79 ASP A N 1
ATOM 607 C CA . ASP A 1 79 ? 8.838 3.561 -11.216 1.00 84.19 79 ASP A CA 1
ATOM 608 C C . ASP A 1 79 ? 9.046 4.510 -12.392 1.00 84.19 79 ASP A C 1
ATOM 610 O O . ASP A 1 79 ? 9.261 4.094 -13.530 1.00 84.19 79 ASP A O 1
ATOM 614 N N . ASN A 1 80 ? 8.989 5.805 -12.089 1.00 79.75 80 ASN A N 1
ATOM 615 C CA . ASN A 1 80 ? 9.146 6.869 -13.079 1.00 79.75 80 ASN A CA 1
ATOM 616 C C . ASN A 1 80 ? 10.598 7.003 -13.565 1.00 79.75 80 ASN A C 1
ATOM 618 O O . ASN A 1 80 ? 10.849 7.725 -14.516 1.00 79.75 80 ASN A O 1
ATOM 622 N N . ARG A 1 81 ? 11.582 6.346 -12.927 1.00 80.25 81 ARG A N 1
ATOM 623 C CA . ARG A 1 81 ? 12.954 6.338 -13.468 1.00 80.25 81 ARG A CA 1
ATOM 624 C C . ARG A 1 81 ? 13.047 5.474 -14.720 1.00 80.25 81 ARG A C 1
ATOM 626 O O . ARG A 1 81 ? 13.838 5.773 -15.606 1.00 80.25 81 ARG A O 1
ATOM 633 N N . ASN A 1 82 ? 12.251 4.409 -14.759 1.00 84.06 82 ASN A N 1
ATOM 634 C CA . ASN A 1 82 ? 12.254 3.416 -15.822 1.00 84.06 82 ASN A CA 1
ATOM 635 C C . ASN A 1 82 ? 10.908 3.345 -16.550 1.00 84.06 82 ASN A C 1
ATOM 637 O O . ASN A 1 82 ? 10.670 2.361 -17.238 1.00 84.06 82 ASN A O 1
ATOM 641 N N . ASP A 1 83 ? 10.009 4.317 -16.374 1.00 87.81 83 ASP A N 1
ATOM 642 C CA . ASP A 1 83 ? 8.662 4.334 -16.959 1.00 87.81 83 ASP A CA 1
ATOM 643 C C . ASP A 1 83 ? 7.923 2.995 -16.859 1.00 87.81 83 ASP A C 1
ATOM 645 O O . ASP A 1 83 ? 7.394 2.469 -17.846 1.00 87.81 83 ASP A O 1
ATOM 649 N N . SER A 1 84 ? 7.928 2.398 -15.668 1.00 88.69 84 SER A N 1
ATOM 650 C CA . SER A 1 84 ? 7.409 1.048 -15.464 1.00 88.69 84 SER A CA 1
ATOM 651 C C . SER A 1 84 ? 6.476 0.942 -14.263 1.00 88.69 84 SER A C 1
ATOM 653 O O . SER A 1 84 ? 6.447 1.794 -13.375 1.00 88.69 84 SER A O 1
ATOM 655 N N . ILE A 1 85 ? 5.672 -0.119 -14.252 1.00 90.25 85 ILE A N 1
ATOM 656 C CA . ILE A 1 85 ? 4.919 -0.553 -13.077 1.00 90.25 85 ILE A CA 1
ATOM 657 C C . ILE A 1 85 ? 5.607 -1.795 -12.547 1.00 90.25 85 ILE A C 1
ATOM 659 O O . ILE A 1 85 ? 5.719 -2.796 -13.256 1.00 90.25 85 ILE A O 1
ATOM 663 N N . LEU A 1 86 ? 6.028 -1.727 -11.295 1.00 90.00 86 LEU A N 1
ATOM 664 C CA . LEU A 1 86 ? 6.695 -2.807 -10.592 1.00 90.00 86 LEU A CA 1
ATOM 665 C C . LEU A 1 86 ? 5.746 -3.430 -9.571 1.00 90.00 86 LEU A C 1
ATOM 667 O O . LEU A 1 86 ? 4.810 -2.775 -9.100 1.00 90.00 86 LEU A O 1
ATOM 671 N N . ARG A 1 87 ? 5.992 -4.689 -9.210 1.00 91.56 87 ARG A N 1
ATOM 672 C CA . ARG A 1 87 ? 5.336 -5.338 -8.072 1.00 91.56 87 ARG A CA 1
ATOM 673 C C . ARG A 1 87 ? 6.291 -6.215 -7.279 1.00 91.56 87 ARG A C 1
ATOM 675 O O . ARG A 1 87 ? 7.273 -6.717 -7.815 1.00 91.56 87 ARG A O 1
ATOM 682 N N . VAL A 1 88 ? 5.940 -6.455 -6.021 1.00 90.12 88 VAL A N 1
ATOM 683 C CA . VAL A 1 88 ? 6.625 -7.413 -5.145 1.00 90.12 88 VAL A CA 1
ATOM 684 C C . VAL A 1 88 ? 5.616 -8.108 -4.244 1.00 90.12 88 VAL A C 1
ATOM 686 O O . VAL A 1 88 ? 4.604 -7.512 -3.857 1.00 90.12 88 VAL A O 1
ATOM 689 N N . ASN A 1 89 ? 5.879 -9.375 -3.931 1.00 91.69 89 ASN A N 1
ATOM 690 C CA . ASN A 1 89 ? 5.076 -10.137 -2.986 1.00 91.69 89 ASN A CA 1
ATOM 691 C C . ASN A 1 89 ? 5.394 -9.674 -1.555 1.00 91.69 89 ASN A C 1
ATOM 693 O O . ASN A 1 89 ? 6.519 -9.796 -1.087 1.00 91.69 89 ASN A O 1
ATOM 697 N N . MET A 1 90 ? 4.392 -9.162 -0.846 1.00 87.81 90 MET A N 1
ATOM 698 C CA . MET A 1 90 ? 4.515 -8.649 0.522 1.00 87.81 90 MET A CA 1
ATOM 699 C C . MET A 1 90 ? 4.729 -9.748 1.568 1.00 87.81 90 MET A C 1
ATOM 701 O O . MET A 1 90 ? 5.017 -9.441 2.720 1.00 87.81 90 MET A O 1
ATOM 705 N N . ARG A 1 91 ? 4.535 -11.018 1.194 1.00 87.69 91 ARG A N 1
ATOM 706 C CA . ARG A 1 91 ? 4.790 -12.186 2.048 1.00 87.69 91 ARG A CA 1
ATOM 707 C C . ARG A 1 91 ? 6.175 -12.785 1.837 1.00 87.69 91 ARG A C 1
ATOM 709 O O . ARG A 1 91 ? 6.513 -13.750 2.516 1.00 87.69 91 ARG A O 1
ATOM 716 N N . ASP A 1 92 ? 6.941 -12.270 0.880 1.00 86.38 92 ASP A N 1
ATOM 717 C CA . ASP A 1 92 ? 8.309 -12.715 0.661 1.00 86.38 92 ASP A CA 1
ATOM 718 C C . ASP A 1 92 ? 9.193 -12.202 1.806 1.00 86.38 92 ASP A C 1
ATOM 720 O O . ASP A 1 92 ? 9.382 -10.999 1.977 1.00 86.38 92 ASP A O 1
ATOM 724 N N . THR A 1 93 ? 9.688 -13.133 2.622 1.00 82.31 93 THR A N 1
ATOM 725 C CA . THR A 1 93 ? 10.538 -12.848 3.784 1.00 82.31 93 THR A CA 1
ATOM 726 C C . THR A 1 93 ? 12.028 -12.941 3.461 1.00 82.31 93 THR A C 1
ATOM 728 O O . THR A 1 93 ? 12.843 -12.957 4.383 1.00 82.31 93 THR A O 1
ATOM 731 N N . SER A 1 94 ? 12.400 -13.094 2.188 1.00 83.62 94 SER A N 1
ATOM 732 C CA . SER A 1 94 ? 13.805 -13.081 1.789 1.00 83.62 94 SER A CA 1
ATOM 733 C C . SER A 1 94 ? 14.439 -11.716 2.067 1.00 83.62 94 SER A C 1
ATOM 735 O O . SER A 1 94 ? 13.767 -10.687 2.113 1.00 83.62 94 SER A O 1
ATOM 737 N N . GLU A 1 95 ? 15.761 -11.698 2.251 1.00 78.00 95 GLU A N 1
ATOM 738 C CA . GLU A 1 95 ? 16.507 -10.447 2.447 1.00 78.00 95 GLU A CA 1
ATOM 739 C C . GLU A 1 95 ? 16.406 -9.511 1.230 1.00 78.00 95 GLU A C 1
ATOM 741 O O . GLU A 1 95 ? 16.530 -8.295 1.369 1.00 78.00 95 GLU A O 1
ATOM 746 N N . ALA A 1 96 ? 16.150 -10.076 0.044 1.00 79.06 96 ALA A N 1
ATOM 747 C CA . ALA A 1 96 ? 15.981 -9.355 -1.210 1.00 79.06 96 ALA A CA 1
ATOM 748 C C . ALA A 1 96 ? 14.778 -9.912 -1.999 1.00 79.06 96 ALA A C 1
ATOM 750 O O . ALA A 1 96 ? 14.969 -10.725 -2.909 1.00 79.06 96 ALA A O 1
ATOM 751 N N . PRO A 1 97 ? 13.547 -9.473 -1.673 1.00 83.38 97 PRO A N 1
ATOM 752 C CA . PRO A 1 97 ? 12.339 -9.900 -2.367 1.00 83.38 97 PRO A CA 1
ATOM 753 C C . PRO A 1 97 ? 12.401 -9.622 -3.868 1.00 83.38 97 PRO A C 1
ATOM 755 O O . PRO A 1 97 ? 12.827 -8.546 -4.302 1.00 83.38 97 PRO A O 1
ATOM 758 N N . ALA A 1 98 ? 11.944 -10.582 -4.670 1.00 85.62 98 ALA A N 1
ATOM 759 C CA . ALA A 1 98 ? 11.995 -10.467 -6.122 1.00 85.62 98 ALA A CA 1
ATOM 760 C C . ALA A 1 98 ? 11.010 -9.401 -6.631 1.00 85.62 98 ALA A C 1
ATOM 762 O O . ALA A 1 98 ? 9.794 -9.525 -6.469 1.00 85.62 98 ALA A O 1
ATOM 763 N N . VAL A 1 99 ? 11.539 -8.362 -7.280 1.00 87.19 99 VAL A N 1
ATOM 764 C CA . VAL A 1 99 ? 10.729 -7.331 -7.938 1.00 87.19 99 VAL A CA 1
ATOM 765 C C . VAL A 1 99 ? 10.490 -7.691 -9.389 1.00 87.19 99 VAL A C 1
ATOM 767 O O . VAL A 1 99 ? 11.419 -7.964 -10.146 1.00 87.19 99 VAL A O 1
ATOM 770 N N . GLU A 1 100 ? 9.225 -7.643 -9.781 1.00 90.62 100 GLU A N 1
ATOM 771 C CA . GLU A 1 100 ? 8.778 -7.959 -11.128 1.00 90.62 100 GLU A CA 1
ATOM 772 C C . GLU A 1 100 ? 8.326 -6.693 -11.854 1.00 90.62 100 GLU A C 1
ATOM 774 O O . GLU A 1 100 ? 7.570 -5.887 -11.306 1.00 90.62 100 GLU A O 1
ATOM 779 N N . VAL A 1 101 ? 8.729 -6.555 -13.119 1.00 91.69 101 VAL A N 1
ATOM 780 C CA . VAL A 1 101 ? 8.182 -5.543 -14.029 1.00 91.69 101 VAL A CA 1
ATOM 781 C C . VAL A 1 101 ? 6.860 -6.061 -14.587 1.00 91.69 101 VAL A C 1
ATOM 783 O O . VAL A 1 101 ? 6.825 -7.051 -15.314 1.00 91.69 101 VAL A O 1
ATOM 786 N N . VAL A 1 102 ? 5.762 -5.393 -14.244 1.00 93.50 102 VAL A N 1
ATOM 787 C CA . VAL A 1 102 ? 4.412 -5.730 -14.720 1.00 93.50 102 VAL A CA 1
ATOM 788 C C . VAL A 1 102 ? 4.130 -5.056 -16.056 1.00 93.50 102 VAL A C 1
ATOM 790 O O . VAL A 1 102 ? 3.535 -5.657 -16.947 1.00 93.50 102 VAL A O 1
ATOM 793 N N . VAL A 1 103 ? 4.535 -3.792 -16.186 1.00 92.88 103 VAL A N 1
ATOM 794 C CA . VAL A 1 103 ? 4.306 -2.980 -17.383 1.00 92.88 103 VAL A CA 1
ATOM 795 C C . VAL A 1 103 ? 5.536 -2.135 -17.647 1.00 92.88 103 VAL A C 1
ATOM 797 O O . VAL A 1 103 ? 6.022 -1.468 -16.740 1.00 92.88 103 VAL A O 1
ATOM 800 N N . GLN A 1 104 ? 5.979 -2.114 -18.900 1.00 92.19 104 GLN A N 1
ATOM 801 C CA . GLN A 1 104 ? 6.940 -1.147 -19.415 1.00 92.19 104 GLN A CA 1
ATOM 802 C C . GLN A 1 104 ? 6.165 -0.148 -20.280 1.00 92.19 104 GLN A C 1
ATOM 804 O O . GLN A 1 104 ? 5.690 -0.502 -21.357 1.00 92.19 104 GLN A O 1
ATOM 809 N N . SER A 1 105 ? 5.971 1.068 -19.775 1.00 88.06 105 SER A N 1
ATOM 810 C CA . SER A 1 105 ? 5.132 2.089 -20.413 1.00 88.06 105 SER A CA 1
ATOM 811 C C . SER A 1 105 ? 5.925 2.942 -21.406 1.00 88.06 105 SER A C 1
ATOM 813 O O . SER A 1 105 ? 5.400 3.315 -22.452 1.00 88.06 105 SER A O 1
ATOM 815 N N . GLY A 1 106 ? 7.193 3.244 -21.090 1.00 86.19 106 GLY A N 1
ATOM 816 C CA . GLY A 1 106 ? 8.029 4.163 -21.881 1.00 86.19 106 GLY A CA 1
ATOM 817 C C . GLY A 1 106 ? 7.560 5.625 -21.843 1.00 86.19 106 GLY A C 1
ATOM 818 O O . GLY A 1 106 ? 7.975 6.425 -22.678 1.00 86.19 106 GLY A O 1
ATOM 819 N N . VAL A 1 107 ? 6.649 5.942 -20.919 1.00 84.75 107 VAL A N 1
ATOM 820 C CA . VAL A 1 107 ? 6.180 7.287 -20.586 1.00 84.75 107 VAL A CA 1
ATOM 821 C C . VAL A 1 107 ? 5.926 7.384 -19.084 1.00 84.75 107 VAL A C 1
ATOM 823 O O . VAL A 1 107 ? 5.548 6.386 -18.457 1.00 84.75 107 VAL A O 1
ATOM 826 N N . ASP A 1 108 ? 6.033 8.601 -18.555 1.00 81.12 108 ASP A N 1
ATOM 827 C CA . ASP A 1 108 ? 5.773 8.915 -17.152 1.00 81.12 108 ASP A CA 1
ATOM 828 C C . ASP A 1 108 ? 4.376 8.463 -16.696 1.00 81.12 108 ASP A C 1
ATOM 830 O O . ASP A 1 108 ? 3.344 8.813 -17.285 1.00 81.12 108 ASP A O 1
ATOM 834 N N . ILE A 1 109 ? 4.329 7.740 -15.575 1.00 79.62 109 ILE A N 1
ATOM 835 C CA . ILE A 1 109 ? 3.087 7.246 -14.979 1.00 79.62 109 ILE A CA 1
ATOM 836 C C . ILE A 1 109 ? 2.747 8.084 -13.744 1.00 79.62 109 ILE A C 1
ATOM 838 O O . ILE A 1 109 ? 3.283 7.887 -12.656 1.00 79.62 109 ILE A O 1
ATOM 842 N N . ASN A 1 110 ? 1.804 9.014 -13.904 1.00 76.12 110 ASN A N 1
ATOM 843 C CA . ASN A 1 110 ? 1.401 9.938 -12.834 1.00 76.12 110 ASN A CA 1
ATOM 844 C C . ASN A 1 110 ? 0.358 9.361 -11.867 1.00 76.12 110 ASN A C 1
ATOM 846 O O . ASN A 1 110 ? 0.184 9.867 -10.760 1.00 76.12 110 ASN A O 1
ATOM 850 N N . ALA A 1 111 ? -0.387 8.346 -12.301 1.00 80.12 111 ALA A N 1
ATOM 851 C CA . ALA A 1 111 ? -1.422 7.712 -11.502 1.00 80.12 111 ALA A CA 1
ATOM 852 C C . ALA A 1 111 ? -1.607 6.257 -11.926 1.00 80.12 111 ALA A C 1
ATOM 854 O O . ALA A 1 111 ? -1.538 5.917 -13.105 1.00 80.12 111 ALA A O 1
ATOM 855 N N . MET A 1 112 ? -1.914 5.417 -10.949 1.00 83.12 112 MET A N 1
ATOM 856 C CA . MET A 1 112 ? -2.287 4.020 -11.126 1.00 83.12 112 MET A CA 1
ATOM 857 C C . MET A 1 112 ? -3.597 3.794 -10.366 1.00 83.12 112 MET A C 1
ATOM 859 O O . MET A 1 112 ? -3.914 4.569 -9.474 1.00 83.12 112 MET A O 1
ATOM 863 N N . ASN A 1 113 ? -4.389 2.792 -10.749 1.00 86.00 113 ASN A N 1
ATOM 864 C CA . ASN A 1 113 ? -5.558 2.333 -9.997 1.00 86.00 113 ASN A CA 1
ATOM 865 C C . ASN A 1 113 ? -5.766 0.840 -10.252 1.00 86.00 113 ASN A C 1
ATOM 867 O O . ASN A 1 113 ? -5.515 0.356 -11.355 1.00 86.00 113 ASN A O 1
ATOM 871 N N . ILE A 1 114 ? -6.286 0.123 -9.256 1.00 85.00 114 ILE A N 1
ATOM 872 C CA . ILE A 1 114 ? -6.637 -1.293 -9.393 1.00 85.00 114 ILE A CA 1
ATOM 873 C C . ILE A 1 114 ? -8.143 -1.437 -9.612 1.00 85.00 114 ILE A C 1
ATOM 875 O O . ILE A 1 114 ? -8.959 -1.014 -8.790 1.00 85.00 114 ILE A O 1
ATOM 879 N N . TYR A 1 115 ? -8.515 -2.074 -10.723 1.00 86.31 115 TYR A N 1
ATOM 880 C CA . TYR A 1 115 ? -9.903 -2.347 -11.086 1.00 86.31 115 TYR A CA 1
ATOM 881 C C . TYR A 1 115 ? -10.226 -3.821 -10.857 1.00 86.31 115 TYR A C 1
ATOM 883 O O . TYR A 1 115 ? -9.922 -4.679 -11.679 1.00 86.31 115 TYR A O 1
ATOM 891 N N . HIS A 1 116 ? -10.867 -4.118 -9.728 1.00 82.31 116 HIS A N 1
ATOM 892 C CA . HIS A 1 116 ? -11.357 -5.459 -9.423 1.00 82.31 116 HIS A CA 1
ATOM 893 C C . HIS A 1 116 ? -12.632 -5.397 -8.571 1.00 82.31 116 HIS A C 1
ATOM 895 O O . HIS A 1 116 ? -12.809 -4.480 -7.768 1.00 82.31 116 HIS A O 1
ATOM 901 N N . LYS A 1 117 ? -13.527 -6.384 -8.706 1.00 81.31 117 LYS A N 1
ATOM 902 C CA . LYS A 1 117 ? -14.784 -6.423 -7.931 1.00 81.31 117 LYS A CA 1
ATOM 903 C C . LYS A 1 117 ? -14.532 -6.501 -6.420 1.00 81.31 117 LYS A C 1
ATOM 905 O O . LYS A 1 117 ? -15.269 -5.897 -5.651 1.00 81.31 117 LYS A O 1
ATOM 910 N N . SER A 1 118 ? -13.475 -7.193 -5.985 1.00 80.38 118 SER A N 1
ATOM 911 C CA . SER A 1 118 ? -13.166 -7.348 -4.551 1.00 80.38 118 SER A CA 1
ATOM 912 C C . SER A 1 118 ? -12.698 -6.058 -3.874 1.00 80.38 118 SER A C 1
ATOM 914 O O . SER A 1 118 ? -12.977 -5.869 -2.695 1.00 80.38 118 SER A O 1
ATOM 916 N N . VAL A 1 119 ? -12.043 -5.147 -4.604 1.00 81.19 119 VAL A N 1
ATOM 917 C CA . VAL A 1 119 ? -11.664 -3.821 -4.075 1.00 81.19 119 VAL A CA 1
ATOM 918 C C . VAL A 1 119 ? -12.823 -2.822 -4.160 1.00 81.19 119 VAL A C 1
ATOM 920 O O . VAL A 1 119 ? -12.724 -1.679 -3.722 1.00 81.19 119 VAL A O 1
ATOM 923 N N . GLN A 1 120 ? -13.954 -3.258 -4.720 1.00 79.62 120 GLN A N 1
ATOM 924 C CA . GLN A 1 120 ? -15.172 -2.486 -4.919 1.00 79.62 120 GLN A CA 1
ATOM 925 C C . GLN A 1 120 ? -16.399 -3.278 -4.438 1.00 79.62 120 GLN A C 1
ATOM 927 O O . GLN A 1 120 ? -17.319 -3.491 -5.230 1.00 79.62 120 GLN A O 1
ATOM 932 N N . PRO A 1 121 ? -16.427 -3.728 -3.168 1.00 73.94 121 PRO A N 1
ATOM 933 C CA . PRO A 1 121 ? -17.517 -4.553 -2.674 1.00 73.94 121 PRO A CA 1
ATOM 934 C C . PRO A 1 121 ? -18.847 -3.813 -2.807 1.00 73.94 121 PRO A C 1
ATOM 936 O O . PRO A 1 121 ? -18.912 -2.590 -2.629 1.00 73.94 121 PRO A O 1
ATOM 939 N N . MET A 1 122 ? -19.902 -4.570 -3.112 1.00 72.12 122 MET A N 1
ATOM 940 C CA . MET A 1 122 ? -21.253 -4.026 -3.115 1.00 72.12 122 MET A CA 1
ATOM 941 C C . MET A 1 122 ? -21.560 -3.468 -1.731 1.00 72.12 122 MET A C 1
ATOM 943 O O . MET A 1 122 ? -21.312 -4.113 -0.710 1.00 72.12 122 MET A O 1
ATOM 947 N N . ALA A 1 123 ? -22.084 -2.253 -1.704 1.00 67.94 123 ALA A N 1
ATOM 948 C CA . ALA A 1 123 ? -22.445 -1.577 -0.478 1.00 67.94 123 ALA A CA 1
ATOM 949 C C . ALA A 1 123 ? -23.875 -1.078 -0.610 1.00 67.94 123 ALA A C 1
ATOM 951 O O . ALA A 1 123 ? -24.318 -0.683 -1.683 1.00 67.94 123 ALA A O 1
ATOM 952 N N . THR A 1 124 ? -24.611 -1.061 0.496 1.00 67.06 124 THR A N 1
ATOM 953 C CA . THR A 1 124 ? -25.921 -0.421 0.492 1.00 67.06 124 THR A CA 1
ATOM 954 C C . THR A 1 124 ? -25.734 1.068 0.231 1.00 67.06 124 THR A C 1
ATOM 956 O O . THR A 1 124 ? -25.057 1.765 0.999 1.00 67.06 124 THR A O 1
ATOM 959 N N . ASN A 1 125 ? -26.369 1.577 -0.825 1.00 65.44 125 ASN A N 1
ATOM 960 C CA . ASN A 1 125 ? -26.396 3.006 -1.084 1.00 65.44 125 ASN A CA 1
ATOM 961 C C . ASN A 1 125 ? -27.153 3.714 0.052 1.00 65.44 125 ASN A C 1
ATOM 963 O O . ASN A 1 125 ? -28.382 3.787 0.061 1.00 65.44 125 ASN A O 1
ATOM 967 N N . LYS A 1 126 ? -26.402 4.291 0.997 1.00 62.34 126 LYS A N 1
ATOM 968 C CA . LYS A 1 126 ? -26.952 5.059 2.125 1.00 62.34 126 LYS A CA 1
ATOM 969 C C . LYS A 1 126 ? -27.735 6.301 1.681 1.00 62.34 126 LYS A C 1
ATOM 971 O O . LYS A 1 126 ? -28.400 6.918 2.499 1.00 62.34 126 LYS A O 1
ATOM 976 N N . CYS A 1 127 ? -27.662 6.674 0.404 1.00 63.22 127 CYS A N 1
ATOM 977 C CA . CYS A 1 127 ? -28.346 7.813 -0.198 1.00 63.22 127 CYS A CA 1
ATOM 978 C C . CYS A 1 127 ? -29.650 7.439 -0.907 1.00 63.22 127 CYS A C 1
ATOM 980 O O . CYS A 1 127 ? -30.311 8.334 -1.422 1.00 63.22 127 CYS A O 1
ATOM 982 N N . VAL A 1 128 ? -30.036 6.158 -0.953 1.00 62.56 128 VAL A N 1
ATOM 983 C CA . VAL A 1 128 ? -31.176 5.701 -1.770 1.00 62.56 128 VAL A CA 1
ATOM 984 C C . VAL A 1 128 ? -32.506 6.371 -1.388 1.00 62.56 128 VAL A C 1
ATOM 986 O O . VAL A 1 128 ? -33.358 6.576 -2.247 1.00 62.56 128 VAL A O 1
ATOM 989 N N . HIS A 1 129 ? -32.648 6.789 -0.125 1.00 60.00 129 HIS A N 1
ATOM 990 C CA . HIS A 1 129 ? -33.808 7.531 0.383 1.00 60.00 129 HIS A CA 1
ATOM 991 C C . HIS A 1 129 ? -33.510 9.006 0.696 1.00 60.00 129 HIS A C 1
ATOM 993 O O . HIS A 1 129 ? -34.410 9.746 1.092 1.00 60.00 129 HIS A O 1
ATOM 999 N N . HIS A 1 130 ? -32.271 9.466 0.493 1.00 59.56 130 HIS A N 1
ATOM 1000 C CA . HIS A 1 130 ? -31.930 10.881 0.595 1.00 59.56 130 HIS A CA 1
ATOM 1001 C C . HIS A 1 130 ? -32.282 11.579 -0.725 1.00 59.56 130 HIS A C 1
ATOM 1003 O O . HIS A 1 130 ? -31.419 11.935 -1.522 1.00 59.56 130 HIS A O 1
ATOM 1009 N N . LEU A 1 131 ? -33.581 11.816 -0.942 1.00 54.97 131 LEU A N 1
ATOM 1010 C CA . LEU A 1 131 ? -34.010 12.998 -1.698 1.00 54.97 131 LEU A CA 1
ATOM 1011 C C . LEU A 1 131 ? -33.309 14.173 -1.019 1.00 54.97 131 LEU A C 1
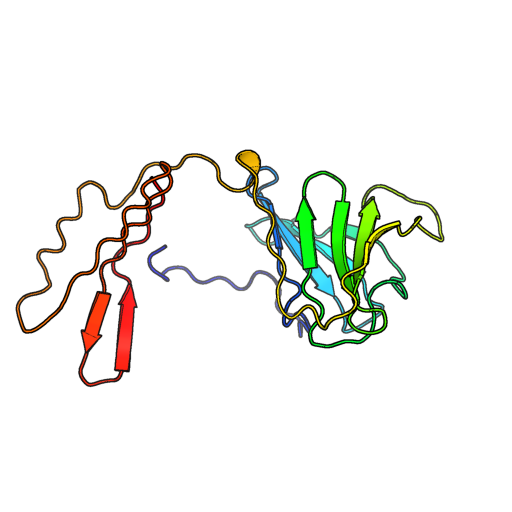ATOM 1013 O O . LEU A 1 131 ? -33.377 14.224 0.196 1.00 54.97 131 LEU A O 1
ATOM 1017 N N . CYS A 1 132 ? -32.583 15.040 -1.722 1.00 57.81 132 CYS A N 1
ATOM 1018 C CA . CYS A 1 132 ? -31.850 16.153 -1.104 1.00 57.81 132 CYS A CA 1
ATOM 1019 C C . CYS A 1 132 ? -32.798 17.355 -0.923 1.00 57.81 132 CYS A C 1
ATOM 1021 O O . CYS A 1 132 ? -32.809 18.245 -1.773 1.00 57.81 132 CYS A O 1
ATOM 1023 N N . PRO A 1 133 ? -33.634 17.417 0.140 1.00 49.09 133 PRO A N 1
ATOM 1024 C CA . PRO A 1 133 ? -34.791 18.308 0.202 1.00 49.09 133 PRO A CA 1
ATOM 1025 C C . PRO A 1 133 ? -34.398 19.669 0.804 1.00 49.09 133 PRO A C 1
ATOM 1027 O O . PRO A 1 133 ? -35.151 20.633 0.724 1.00 49.09 133 PRO A O 1
ATOM 1030 N N . GLN A 1 134 ? -33.196 19.752 1.393 1.00 51.22 134 GLN A N 1
ATOM 1031 C CA . GLN A 1 134 ? -32.642 20.913 2.094 1.00 51.22 134 GLN A CA 1
ATOM 1032 C C . GLN A 1 134 ? -31.943 21.909 1.147 1.00 51.22 134 GLN A C 1
ATOM 1034 O O . GLN A 1 134 ? -31.357 22.899 1.588 1.00 51.22 134 GLN A O 1
ATOM 1039 N N . LEU A 1 135 ? -31.986 21.672 -0.167 1.00 49.34 135 LEU A N 1
ATOM 1040 C CA . LEU A 1 135 ? -31.388 22.538 -1.184 1.00 49.34 135 LEU A CA 1
ATOM 1041 C C . LEU A 1 135 ? -32.451 23.462 -1.803 1.00 49.34 135 LEU A C 1
ATOM 1043 O O . LEU A 1 135 ? -32.732 23.390 -2.995 1.00 49.34 135 LEU A O 1
ATOM 1047 N N . ARG A 1 136 ? -33.066 24.343 -1.001 1.00 42.03 136 ARG A N 1
ATOM 1048 C CA . ARG A 1 136 ? -33.855 25.466 -1.545 1.00 42.03 136 ARG A CA 1
ATOM 1049 C C . ARG A 1 136 ? -32.906 26.580 -2.020 1.00 42.03 136 ARG A C 1
ATOM 1051 O O . ARG A 1 136 ? -32.064 27.039 -1.249 1.00 42.03 136 ARG A O 1
ATOM 1058 N N . GLY A 1 137 ? -33.056 27.012 -3.277 1.00 52.69 137 GLY A N 1
ATOM 1059 C CA . GLY A 1 137 ? -32.253 28.057 -3.944 1.00 52.69 137 GLY A CA 1
ATOM 1060 C C . GLY A 1 137 ? -31.373 27.525 -5.090 1.00 52.69 137 GLY A C 1
ATOM 1061 O O . GLY A 1 137 ? -31.223 26.315 -5.208 1.00 52.69 137 GLY A O 1
ATOM 1062 N N . ASN A 1 138 ? -30.802 28.424 -5.917 1.00 47.91 138 ASN A N 1
ATOM 1063 C CA . ASN A 1 138 ? -29.989 28.176 -7.137 1.00 47.91 138 ASN A CA 1
ATOM 1064 C C . ASN A 1 138 ? -28.841 27.153 -6.959 1.00 47.91 138 ASN A C 1
ATOM 1066 O O . ASN A 1 138 ? -27.663 27.505 -6.937 1.00 47.91 138 ASN A O 1
ATOM 1070 N N . THR A 1 139 ? -29.180 25.872 -6.854 1.00 47.72 139 THR A N 1
ATOM 1071 C CA . THR A 1 139 ? -28.250 24.776 -6.582 1.00 47.72 139 THR A CA 1
ATOM 1072 C C . THR A 1 139 ? -28.499 23.666 -7.593 1.00 47.72 139 THR A C 1
ATOM 1074 O O . THR A 1 139 ? -29.630 23.221 -7.762 1.00 47.72 139 THR A O 1
ATOM 1077 N N . ARG A 1 140 ? -27.445 23.212 -8.276 1.00 49.44 140 ARG A N 1
ATOM 1078 C CA . ARG A 1 140 ? -27.494 22.056 -9.180 1.00 49.44 140 ARG A CA 1
ATOM 1079 C C . ARG A 1 140 ? -27.116 20.801 -8.393 1.00 49.44 140 ARG A C 1
ATOM 1081 O O . ARG A 1 140 ? -25.970 20.680 -7.974 1.00 49.44 140 ARG A O 1
ATOM 1088 N N . ALA A 1 141 ? -28.055 19.879 -8.197 1.00 46.47 141 ALA A N 1
ATOM 1089 C CA . ALA A 1 141 ? -27.747 18.531 -7.724 1.00 46.47 141 ALA A CA 1
ATOM 1090 C C . ALA A 1 141 ? -27.312 17.673 -8.924 1.00 46.47 141 ALA A C 1
ATOM 1092 O O . ALA A 1 141 ? -28.001 17.655 -9.942 1.00 46.47 141 ALA A O 1
ATOM 1093 N N . VAL A 1 142 ? -26.173 16.981 -8.823 1.00 50.22 142 VAL A N 1
ATOM 1094 C CA .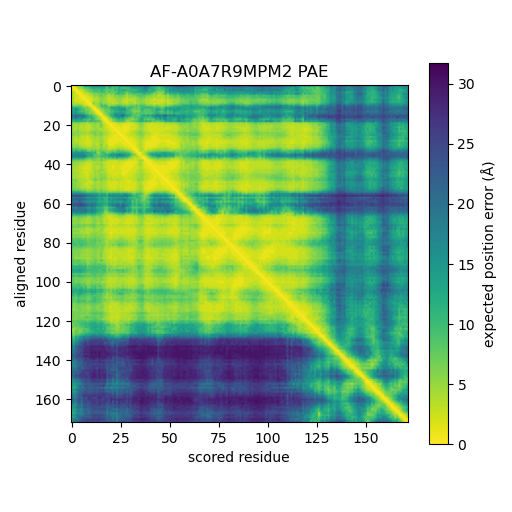 VAL A 1 142 ? -25.659 16.108 -9.891 1.00 50.22 142 VAL A CA 1
ATOM 1095 C C . VAL A 1 142 ? -25.587 14.683 -9.363 1.00 50.22 142 VAL A C 1
ATOM 1097 O O . VAL A 1 142 ? -24.727 14.358 -8.555 1.00 50.22 142 VAL A O 1
ATOM 1100 N N . VAL A 1 143 ? -26.495 13.825 -9.824 1.00 48.66 143 VAL A N 1
ATOM 1101 C CA . VAL A 1 143 ? -26.493 12.397 -9.485 1.00 48.66 143 VAL A CA 1
ATOM 1102 C C . VAL A 1 143 ? -25.654 11.650 -10.521 1.00 48.66 143 VAL A C 1
ATOM 1104 O O . VAL A 1 143 ? -26.030 11.597 -11.689 1.00 48.66 143 VAL A O 1
ATOM 1107 N N . TYR A 1 144 ? -24.544 11.035 -10.108 1.00 42.91 144 TYR A N 1
ATOM 1108 C CA . TYR A 1 144 ? -23.739 10.187 -10.990 1.00 42.91 144 TYR A CA 1
ATOM 1109 C C . TYR A 1 144 ? -24.241 8.732 -10.941 1.00 42.91 144 TYR A C 1
ATOM 1111 O O . TYR A 1 144 ? -23.908 7.957 -10.044 1.00 42.91 144 TYR A O 1
ATOM 1119 N N . ARG A 1 145 ? -25.040 8.320 -11.933 1.00 42.78 145 ARG A N 1
ATOM 1120 C CA . ARG A 1 145 ? -25.274 6.891 -12.211 1.00 42.78 145 ARG A CA 1
ATOM 1121 C C . ARG A 1 145 ? -24.263 6.413 -13.247 1.00 42.78 145 ARG A C 1
ATOM 1123 O O . ARG A 1 145 ? -24.309 6.851 -14.389 1.00 42.78 145 ARG A O 1
ATOM 1130 N N . SER A 1 146 ? -23.377 5.497 -12.860 1.00 40.69 146 SER A N 1
ATOM 1131 C CA . SER A 1 146 ? -22.587 4.733 -13.831 1.00 40.69 146 SER A CA 1
ATOM 1132 C C . SER A 1 146 ? -23.494 3.721 -14.530 1.00 40.69 146 SER A C 1
ATOM 1134 O O . SER A 1 146 ? -24.250 3.008 -13.869 1.00 40.69 146 SER A O 1
ATOM 1136 N N . THR A 1 147 ? -23.400 3.635 -15.855 1.00 40.56 147 THR A N 1
ATOM 1137 C CA . THR A 1 147 ? -24.144 2.685 -16.699 1.00 40.56 147 THR A CA 1
ATOM 1138 C C . THR A 1 147 ? -23.701 1.227 -16.521 1.00 40.56 147 THR A C 1
ATOM 1140 O O . THR A 1 147 ? -24.374 0.332 -17.016 1.00 40.56 147 THR A O 1
ATOM 1143 N N . HIS A 1 148 ? -22.622 0.970 -15.769 1.00 45.81 148 HIS A N 1
ATOM 1144 C CA . HIS A 1 148 ? -22.043 -0.364 -15.551 1.00 45.81 148 HIS A CA 1
ATOM 1145 C C . HIS A 1 148 ? -22.230 -0.894 -14.113 1.00 45.81 148 HIS A C 1
ATOM 1147 O O . HIS A 1 148 ? -21.428 -1.684 -13.623 1.00 45.81 148 HIS A O 1
ATOM 1153 N N . GLY A 1 149 ? -23.283 -0.455 -13.411 1.00 38.97 149 GLY A N 1
ATOM 1154 C CA . GLY A 1 149 ? -23.703 -1.063 -12.138 1.00 38.97 149 GLY A CA 1
ATOM 1155 C C . GLY A 1 149 ? -22.949 -0.609 -10.882 1.00 38.97 149 GLY A C 1
ATOM 1156 O O . GLY A 1 149 ? -23.152 -1.187 -9.826 1.00 38.97 149 GLY A O 1
ATOM 1157 N N . MET A 1 150 ? -22.117 0.434 -10.967 1.00 47.53 150 MET A N 1
ATOM 1158 C CA . MET A 1 150 ? -21.405 1.027 -9.823 1.00 47.53 150 MET A CA 1
ATOM 1159 C C . MET A 1 150 ? -21.653 2.540 -9.789 1.00 47.53 150 MET A C 1
ATOM 1161 O O . MET A 1 150 ? -20.807 3.339 -10.185 1.00 47.53 150 MET A O 1
ATOM 1165 N N . GLY A 1 151 ? -22.867 2.957 -9.427 1.00 46.44 151 GLY A N 1
ATOM 1166 C CA . GLY A 1 151 ? -23.207 4.381 -9.308 1.00 46.44 151 GLY A CA 1
ATOM 1167 C C . GLY A 1 151 ? -22.760 4.965 -7.968 1.00 46.44 151 GLY A C 1
ATOM 1168 O O . GLY A 1 151 ? -22.827 4.283 -6.950 1.00 46.44 151 GLY A O 1
ATOM 1169 N N . ILE A 1 152 ? -22.341 6.234 -7.952 1.00 53.16 152 ILE A N 1
ATOM 1170 C CA . ILE A 1 152 ? -22.081 6.993 -6.722 1.00 53.16 152 ILE A CA 1
ATOM 1171 C C . ILE A 1 152 ? -23.072 8.152 -6.683 1.00 53.16 152 ILE A C 1
ATOM 1173 O O . ILE A 1 152 ? -23.065 9.021 -7.549 1.00 53.16 152 ILE A O 1
ATOM 1177 N N . THR A 1 153 ? -23.930 8.196 -5.667 1.00 49.69 153 THR A N 1
ATOM 1178 C CA . THR A 1 153 ? -24.819 9.354 -5.488 1.00 49.69 153 THR A CA 1
ATOM 1179 C C . THR A 1 153 ? -24.098 10.419 -4.670 1.00 49.69 153 THR A C 1
ATOM 1181 O O . THR A 1 153 ? -23.675 10.145 -3.548 1.00 49.69 153 THR A O 1
ATOM 1184 N N . VAL A 1 154 ? -23.961 11.624 -5.231 1.00 53.88 154 VAL A N 1
ATOM 1185 C CA . VAL A 1 154 ? -23.343 12.781 -4.573 1.00 53.88 154 VAL A CA 1
ATOM 1186 C C . VAL A 1 154 ? -24.320 13.952 -4.643 1.00 53.88 154 VAL A C 1
ATOM 1188 O O . VAL A 1 154 ? -24.730 14.351 -5.725 1.00 53.88 154 VAL A O 1
ATOM 1191 N N . CYS A 1 155 ? -24.698 14.529 -3.504 1.00 54.09 155 CYS A N 1
ATOM 1192 C CA . CYS A 1 155 ? -25.402 15.814 -3.482 1.00 54.09 155 CYS A CA 1
ATOM 1193 C C . CYS A 1 155 ? -24.398 16.924 -3.191 1.00 54.09 155 CYS A C 1
ATOM 1195 O O . CYS A 1 155 ? -23.721 16.875 -2.165 1.00 54.09 155 CYS A O 1
ATOM 1197 N N . LEU A 1 156 ? -24.312 17.898 -4.100 1.00 54.28 156 LEU A N 1
ATOM 1198 C CA . LEU A 1 156 ? -23.400 19.035 -4.024 1.00 54.28 156 LEU A CA 1
ATOM 1199 C C . LEU A 1 156 ? -24.209 20.318 -3.818 1.00 54.28 156 LEU A C 1
ATOM 1201 O O . LEU A 1 156 ? -25.130 20.601 -4.586 1.00 54.28 156 LEU A O 1
ATOM 1205 N N . ARG A 1 157 ? -23.834 21.129 -2.823 1.00 54.09 157 ARG A N 1
ATOM 1206 C CA . ARG A 1 157 ? -24.261 22.532 -2.739 1.00 54.09 157 ARG A CA 1
ATOM 1207 C C . ARG A 1 157 ? -23.111 23.429 -3.178 1.00 54.09 157 ARG A C 1
ATOM 1209 O O . ARG A 1 157 ? -22.094 23.492 -2.500 1.00 54.09 157 ARG A O 1
ATOM 1216 N N . VAL A 1 158 ? -23.272 24.138 -4.296 1.00 50.81 158 VAL A N 1
ATOM 1217 C CA . VAL A 1 158 ? -22.295 25.150 -4.728 1.00 50.81 158 VAL A CA 1
ATOM 1218 C C . VAL A 1 158 ? -22.618 26.461 -4.014 1.00 50.81 158 VAL A C 1
ATOM 1220 O O . VAL A 1 158 ? -23.557 27.168 -4.373 1.00 50.81 158 VAL A O 1
ATOM 1223 N N . SER A 1 159 ? -21.867 26.770 -2.959 1.00 49.62 159 SER A N 1
ATOM 1224 C CA . SER A 1 159 ? -21.942 28.061 -2.268 1.00 49.62 159 SER A CA 1
ATOM 1225 C C . SER A 1 159 ? -21.094 29.116 -2.991 1.00 49.62 159 SER A C 1
ATOM 1227 O O . SER A 1 159 ? -20.031 28.804 -3.530 1.00 49.62 159 SER A O 1
ATOM 1229 N N . ARG A 1 160 ? -21.487 30.401 -2.919 1.00 49.66 160 ARG A N 1
ATOM 1230 C CA . ARG A 1 160 ? -20.654 31.539 -3.376 1.00 49.66 160 ARG A CA 1
ATOM 1231 C C . ARG A 1 160 ? -19.275 31.593 -2.687 1.00 49.66 160 ARG A C 1
ATOM 1233 O O . ARG A 1 160 ? -18.396 32.301 -3.163 1.00 49.66 160 ARG A O 1
ATOM 1240 N N . ARG A 1 161 ? -19.068 30.835 -1.600 1.00 48.66 161 ARG A N 1
ATOM 1241 C CA . ARG A 1 161 ? -17.788 30.698 -0.878 1.00 48.66 161 ARG A CA 1
ATOM 1242 C C . ARG A 1 161 ? -16.818 29.642 -1.439 1.00 48.66 161 ARG A C 1
ATOM 1244 O O . ARG A 1 161 ? -15.826 29.360 -0.782 1.00 48.66 161 ARG A O 1
ATOM 1251 N N . ARG A 1 162 ? -17.059 29.063 -2.625 1.00 40.84 162 ARG A N 1
ATOM 1252 C CA . ARG A 1 162 ? -16.224 27.976 -3.199 1.00 40.84 162 ARG A CA 1
ATOM 1253 C C . ARG A 1 162 ? -16.063 26.762 -2.260 1.00 40.84 162 ARG A C 1
ATOM 1255 O O . ARG A 1 162 ? -15.055 26.069 -2.325 1.00 40.84 162 ARG A O 1
ATOM 1262 N N . SER A 1 163 ? -17.040 26.494 -1.393 1.00 39.12 163 SER A N 1
ATOM 1263 C CA . SER A 1 163 ? -17.087 25.260 -0.604 1.00 39.12 163 SER A CA 1
ATOM 1264 C C . SER A 1 163 ? -18.009 24.252 -1.288 1.00 39.12 163 SER A C 1
ATOM 1266 O O . SER A 1 163 ? -19.102 24.609 -1.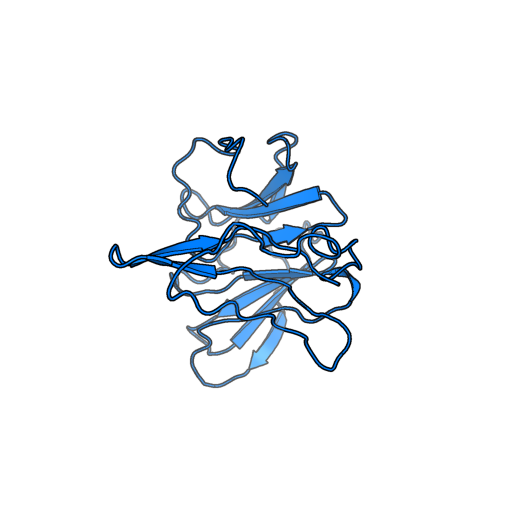736 1.00 39.12 163 SER A O 1
ATOM 1268 N N . ILE A 1 164 ? -17.543 23.007 -1.396 1.00 45.19 164 ILE A N 1
ATOM 1269 C CA . ILE A 1 164 ? -18.330 21.868 -1.866 1.00 45.19 164 ILE A CA 1
ATOM 1270 C C . ILE A 1 164 ? -18.777 21.089 -0.631 1.00 45.19 164 ILE A C 1
ATOM 1272 O O . ILE A 1 164 ? -17.969 20.404 -0.011 1.00 45.19 164 ILE A O 1
ATOM 1276 N N . ASP A 1 165 ? -20.061 21.180 -0.291 1.00 42.56 165 ASP A N 1
ATOM 1277 C CA . ASP A 1 165 ? -20.647 20.334 0.750 1.00 42.56 165 ASP A CA 1
ATOM 1278 C C . ASP A 1 165 ? -21.163 19.039 0.120 1.00 42.56 165 ASP A C 1
ATOM 1280 O O . ASP A 1 165 ? -22.153 19.051 -0.619 1.00 42.56 165 ASP A O 1
ATOM 1284 N N . VAL A 1 166 ? -20.485 17.925 0.409 1.00 51.22 166 VAL A N 1
ATOM 1285 C CA . VAL A 1 166 ? -20.939 16.574 0.054 1.00 51.22 166 VAL A CA 1
ATOM 1286 C C . VAL A 1 166 ? -21.893 16.095 1.141 1.00 51.22 166 VAL A C 1
ATOM 1288 O O . VAL A 1 166 ? -21.470 15.697 2.223 1.00 51.22 166 VAL A O 1
ATOM 1291 N N . GLN A 1 167 ? -23.196 16.133 0.863 1.00 49.00 167 GLN A N 1
ATOM 1292 C CA . GLN A 1 167 ? -24.199 15.769 1.873 1.00 49.00 167 GLN A CA 1
ATOM 1293 C C . GLN A 1 167 ? -24.327 14.257 2.065 1.00 49.00 167 GLN A C 1
ATOM 1295 O O . GLN A 1 167 ? -24.615 13.794 3.169 1.00 49.00 167 GLN A O 1
ATOM 1300 N N . CYS A 1 168 ? -24.082 13.468 1.017 1.00 47.62 168 CYS A N 1
ATOM 1301 C CA . CYS A 1 168 ? -24.081 12.017 1.114 1.00 47.62 168 CYS A CA 1
ATOM 1302 C C . CYS A 1 168 ? -23.082 11.389 0.132 1.00 47.62 168 CYS A C 1
ATOM 1304 O O . CYS A 1 168 ? -22.837 11.925 -0.947 1.00 47.62 168 CYS A O 1
ATOM 1306 N N . PHE A 1 169 ? -22.532 10.237 0.523 1.00 45.34 169 PHE A N 1
ATOM 1307 C CA . PHE A 1 169 ? -21.685 9.387 -0.311 1.00 45.34 169 PHE A CA 1
ATOM 1308 C C . PHE A 1 169 ? -22.160 7.944 -0.151 1.00 45.34 169 PHE A C 1
ATOM 1310 O O . PHE A 1 169 ? -22.139 7.412 0.965 1.00 45.34 169 PHE A O 1
ATOM 1317 N N . GLY A 1 170 ? -22.593 7.336 -1.250 1.00 41.94 170 GLY A N 1
ATOM 1318 C CA . GLY A 1 170 ? -23.055 5.955 -1.298 1.00 41.94 170 GLY A CA 1
ATOM 1319 C C . GLY A 1 170 ? -22.705 5.341 -2.645 1.00 41.94 170 GLY A C 1
ATOM 1320 O O . GLY A 1 170 ? -23.007 5.932 -3.681 1.00 41.94 170 GLY A O 1
ATOM 1321 N N . LYS A 1 171 ? -22.047 4.182 -2.605 1.00 42.03 171 LYS A N 1
ATOM 1322 C CA . LYS A 1 171 ? -21.820 3.312 -3.760 1.00 42.03 171 LYS A CA 1
ATOM 1323 C C . LYS A 1 171 ? -23.040 2.390 -3.882 1.00 42.03 171 LYS A C 1
ATOM 1325 O O . LYS A 1 171 ? -23.523 1.937 -2.846 1.00 42.03 171 LYS A O 1
ATOM 1330 N N . ILE A 1 172 ? -23.584 2.230 -5.089 1.00 42.09 172 ILE A N 1
ATOM 1331 C CA . ILE A 1 172 ? -24.622 1.234 -5.423 1.00 42.09 172 ILE A CA 1
ATOM 1332 C C . ILE A 1 172 ? -23.951 -0.128 -5.588 1.00 42.09 172 ILE A C 1
ATOM 1334 O O . ILE A 1 172 ? -22.852 -0.139 -6.190 1.00 42.09 172 ILE A O 1
#